Protein AF-A0A966AVY2-F1 (afdb_monomer_lite)

Sequence (80 aa):
MSGTVFDSNGPVSDEVRVHFDAGMPQHGHGLAIDVDTERSVKGEFLTPGVRFHMKGRWLLTVDIAEGPHFERARAWVSVK

Foldseek 3Di:
DKDFDADPVGGDDPQKDKAKWKDDVVVPGTFPDGWDWDAPDGRMIDTPPGDDPDFAKMKIWMWIDHPPDIDIDIDIDGHD

Structure (mmCIF, N/CA/C/O backbone):
data_AF-A0A966AVY2-F1
#
_entry.id   AF-A0A966AVY2-F1
#
loop_
_atom_site.group_PDB
_atom_site.id
_atom_site.type_symbol
_atom_site.label_atom_id
_atom_site.label_alt_id
_atom_site.label_comp_id
_atom_site.label_asym_id
_atom_site.label_entity_id
_atom_site.label_seq_id
_atom_site.pdbx_PDB_ins_code
_atom_site.Cartn_x
_atom_site.Cartn_y
_atom_site.Cartn_z
_atom_site.occupancy
_atom_site.B_iso_or_equiv
_atom_site.auth_seq_id
_atom_site.auth_comp_id
_atom_site.auth_asym_id
_atom_site.auth_atom_id
_atom_site.pdbx_PDB_model_num
ATOM 1 N N . MET A 1 1 ? 6.578 4.959 2.366 1.00 94.38 1 MET A N 1
ATOM 2 C CA . MET A 1 1 ? 5.218 5.438 2.036 1.00 94.38 1 MET A CA 1
ATOM 3 C C . MET A 1 1 ? 4.420 5.492 3.325 1.00 94.38 1 MET A C 1
ATOM 5 O O . MET A 1 1 ? 4.617 4.602 4.135 1.00 94.38 1 MET A O 1
ATOM 9 N N . SER A 1 2 ? 3.573 6.494 3.547 1.00 96.06 2 SER A N 1
ATOM 10 C CA . SER A 1 2 ? 2.682 6.536 4.716 1.00 96.06 2 SER A CA 1
ATOM 11 C C . SER A 1 2 ? 1.263 6.911 4.306 1.00 96.06 2 SER A C 1
ATOM 13 O O . SER A 1 2 ? 1.058 7.507 3.246 1.00 96.06 2 SER A O 1
ATOM 15 N N . GLY A 1 3 ? 0.288 6.548 5.133 1.00 95.69 3 GLY A N 1
ATOM 16 C CA . GLY A 1 3 ? -1.110 6.888 4.912 1.00 95.69 3 GLY A CA 1
ATOM 17 C C . GLY A 1 3 ? -1.984 6.577 6.119 1.00 95.69 3 GLY A C 1
ATOM 18 O O . GLY A 1 3 ? -1.569 5.878 7.042 1.00 95.69 3 GLY A O 1
ATOM 19 N N . THR A 1 4 ? -3.208 7.093 6.080 1.00 96.75 4 THR A N 1
ATOM 20 C CA . THR A 1 4 ? -4.238 6.842 7.088 1.00 96.75 4 THR A CA 1
ATOM 21 C C . THR A 1 4 ? -5.428 6.177 6.412 1.00 96.75 4 THR A C 1
ATOM 23 O O . THR A 1 4 ? -5.835 6.604 5.330 1.00 96.75 4 THR A O 1
ATOM 26 N N . VAL A 1 5 ? -5.978 5.139 7.035 1.00 96.06 5 VAL A N 1
ATOM 27 C CA . VAL A 1 5 ? -7.143 4.405 6.529 1.00 96.06 5 VAL A CA 1
ATOM 28 C C . VAL A 1 5 ? -8.348 4.691 7.417 1.00 96.06 5 VAL A C 1
ATOM 30 O O . VAL A 1 5 ? -8.243 4.675 8.646 1.00 96.06 5 VAL A O 1
ATOM 33 N N . PHE A 1 6 ? -9.492 4.943 6.782 1.00 95.25 6 PHE A N 1
ATOM 34 C CA . PHE A 1 6 ? -10.749 5.281 7.440 1.00 95.25 6 PHE A CA 1
ATOM 35 C C . PHE A 1 6 ? -11.861 4.311 7.034 1.00 95.25 6 PHE A C 1
ATOM 37 O O . PHE A 1 6 ? -11.897 3.857 5.892 1.00 95.25 6 PHE A O 1
ATOM 44 N N . ASP A 1 7 ? -12.779 4.054 7.959 1.00 92.62 7 ASP A N 1
ATOM 45 C CA . ASP A 1 7 ? -14.107 3.504 7.705 1.00 92.62 7 ASP A CA 1
ATOM 46 C C . ASP A 1 7 ? -15.181 4.604 7.873 1.00 92.62 7 ASP A C 1
ATOM 48 O O . ASP A 1 7 ? -14.874 5.798 7.960 1.00 92.62 7 ASP A O 1
ATOM 52 N N . SER A 1 8 ? -16.462 4.228 7.917 1.00 93.44 8 SER A N 1
ATOM 53 C CA . SER A 1 8 ? -17.573 5.178 8.086 1.00 93.44 8 SER A CA 1
ATOM 54 C C . SER A 1 8 ? -17.606 5.898 9.443 1.00 93.44 8 SER A C 1
ATOM 56 O O . SER A 1 8 ? -18.320 6.888 9.584 1.00 93.44 8 SER A O 1
ATOM 58 N N . ASN A 1 9 ? -16.880 5.399 10.444 1.00 93.88 9 ASN A N 1
ATOM 59 C CA . ASN A 1 9 ? -16.852 5.894 11.820 1.00 93.88 9 ASN A CA 1
ATOM 60 C C . ASN A 1 9 ? -15.538 6.614 12.176 1.00 93.88 9 ASN A C 1
ATOM 62 O O . ASN A 1 9 ? -15.437 7.180 13.266 1.00 93.88 9 ASN A O 1
ATOM 66 N N . GLY A 1 10 ? -14.536 6.610 11.291 1.00 95.25 10 GLY A N 1
ATOM 67 C CA . GLY A 1 10 ? -13.245 7.266 11.509 1.00 95.25 10 GLY A CA 1
ATOM 68 C C . GLY A 1 10 ? -12.062 6.358 11.165 1.00 95.25 10 GLY A C 1
ATOM 69 O O . GLY A 1 10 ? -12.181 5.531 10.268 1.00 95.25 10 GLY A O 1
ATOM 70 N N . PRO A 1 11 ? -10.890 6.528 11.809 1.00 96.19 11 PRO A N 1
ATOM 71 C CA . PRO A 1 11 ? -9.738 5.663 11.569 1.00 96.19 11 PRO A CA 1
ATOM 72 C C . PRO A 1 11 ? -10.066 4.201 11.873 1.00 96.19 11 PRO A C 1
ATOM 74 O O . PRO A 1 11 ? -10.663 3.902 12.912 1.00 96.19 11 PRO A O 1
ATOM 77 N N . VAL A 1 12 ? -9.626 3.306 10.990 1.00 96.00 12 VAL A N 1
ATOM 78 C CA . VAL A 1 12 ? -9.932 1.872 11.078 1.00 96.00 12 VAL A CA 1
ATOM 79 C C . VAL A 1 12 ? -9.466 1.222 12.385 1.00 96.00 12 VAL A C 1
ATOM 81 O O . VAL A 1 12 ? -8.530 1.685 13.049 1.00 96.00 12 VAL A O 1
ATOM 84 N N . SER A 1 13 ? -10.113 0.107 12.733 1.00 93.88 13 SER A N 1
ATOM 85 C CA . SER A 1 13 ? -9.776 -0.725 13.892 1.00 93.88 13 SER A CA 1
ATOM 86 C C . SER A 1 13 ? -8.330 -1.255 13.840 1.00 93.88 13 SER A C 1
ATOM 88 O O . SER A 1 13 ? -7.657 -1.210 12.801 1.00 93.88 13 SER A O 1
ATOM 90 N N . ASP A 1 14 ? -7.836 -1.778 14.966 1.00 94.69 14 ASP A N 1
ATOM 91 C CA . ASP A 1 14 ? -6.511 -2.412 15.043 1.00 94.69 14 ASP A CA 1
ATOM 92 C C . ASP A 1 14 ? -6.482 -3.843 14.484 1.00 94.69 14 ASP A C 1
ATOM 94 O O . ASP A 1 14 ? -5.404 -4.397 14.278 1.00 94.69 14 ASP A O 1
ATOM 98 N N . GLU A 1 15 ? -7.643 -4.415 14.154 1.00 94.38 15 GLU A N 1
ATOM 99 C CA . GLU A 1 15 ? -7.751 -5.720 13.490 1.00 94.38 15 GLU A CA 1
ATOM 100 C C . GLU A 1 15 ? -7.470 -5.625 11.983 1.00 94.38 15 GLU A C 1
ATOM 102 O O . GLU A 1 15 ? -7.091 -6.619 11.354 1.00 94.38 15 GLU A O 1
ATOM 107 N N . VAL A 1 16 ? -7.600 -4.422 11.408 1.00 96.56 16 VAL A N 1
ATOM 108 C CA . VAL A 1 16 ? -7.336 -4.171 9.990 1.00 96.56 16 VAL A CA 1
ATOM 109 C C . VAL A 1 16 ? -5.863 -4.389 9.652 1.00 96.56 16 VAL A C 1
ATOM 111 O O . VAL A 1 16 ? -4.954 -3.833 10.276 1.00 96.56 16 VAL A O 1
ATOM 114 N N . ARG A 1 17 ? -5.620 -5.160 8.598 1.00 96.88 17 ARG A N 1
ATOM 115 C CA . ARG A 1 17 ? -4.300 -5.349 7.997 1.00 96.88 17 ARG A CA 1
ATOM 116 C C . ARG A 1 17 ? -4.212 -4.536 6.720 1.00 96.88 17 ARG A C 1
ATOM 118 O O . ARG A 1 17 ? -5.135 -4.563 5.910 1.00 96.88 17 ARG A O 1
ATOM 125 N N . VAL A 1 18 ? -3.093 -3.844 6.540 1.00 98.00 18 VAL A N 1
ATOM 126 C CA . VAL A 1 18 ? -2.814 -3.058 5.338 1.00 98.00 18 VAL A CA 1
ATOM 127 C C . VAL A 1 18 ? -1.516 -3.544 4.723 1.00 98.00 18 VAL A C 1
ATOM 129 O O . VAL A 1 18 ? -0.533 -3.744 5.433 1.00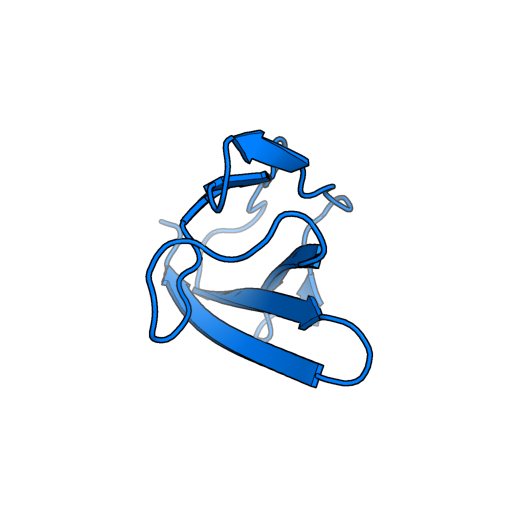 98.00 18 VAL A O 1
ATOM 132 N N . HIS A 1 19 ? -1.515 -3.726 3.408 1.00 98.19 19 HIS A N 1
ATOM 133 C CA . HIS A 1 19 ? -0.332 -4.076 2.638 1.00 98.19 19 HIS A CA 1
ATOM 134 C C . HIS A 1 19 ? -0.168 -3.104 1.471 1.00 98.19 19 HIS A C 1
ATOM 136 O O . HIS A 1 19 ? -1.087 -2.906 0.677 1.00 98.19 19 HIS A O 1
ATOM 142 N N . PHE A 1 20 ? 1.005 -2.486 1.384 1.00 98.50 20 PHE A N 1
ATOM 143 C CA . PHE A 1 20 ? 1.396 -1.642 0.264 1.00 98.50 20 PHE A CA 1
ATOM 144 C C . PHE A 1 20 ? 2.290 -2.415 -0.70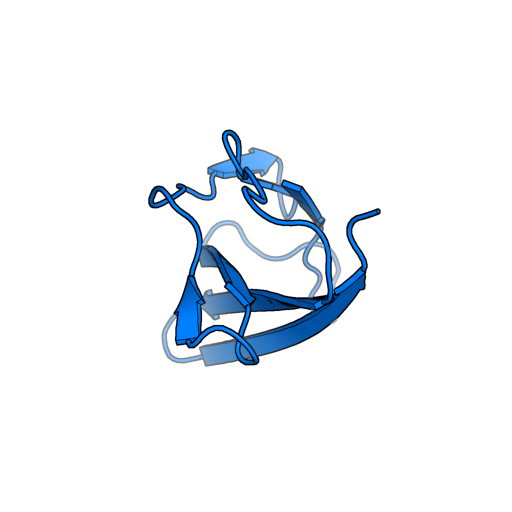5 1.00 98.50 20 PHE A C 1
ATOM 146 O O . PHE A 1 20 ? 3.261 -3.039 -0.289 1.00 98.50 20 PHE A O 1
ATOM 153 N N . ASP A 1 21 ? 2.022 -2.250 -1.997 1.00 98.44 21 ASP A N 1
ATOM 154 C CA . ASP A 1 21 ? 2.877 -2.710 -3.088 1.00 98.44 21 ASP A CA 1
ATOM 155 C C . ASP A 1 21 ? 2.898 -1.668 -4.224 1.00 98.44 21 ASP A C 1
ATOM 157 O O . ASP A 1 21 ? 2.069 -0.750 -4.290 1.00 98.44 21 ASP A O 1
ATOM 161 N N . ALA A 1 22 ? 3.845 -1.788 -5.151 1.00 98.38 22 ALA A N 1
ATOM 162 C CA . ALA A 1 22 ? 3.859 -1.012 -6.377 1.00 98.38 22 ALA A CA 1
ATOM 163 C C . ALA A 1 22 ? 4.440 -1.782 -7.569 1.00 98.38 22 ALA A C 1
ATOM 165 O O . ALA A 1 22 ? 5.468 -2.449 -7.485 1.00 98.38 22 ALA A O 1
ATOM 166 N N . GLY A 1 23 ? 3.823 -1.584 -8.733 1.00 98.25 23 GLY A N 1
ATOM 167 C CA . GLY A 1 23 ? 4.286 -2.137 -10.003 1.00 98.25 23 GLY A CA 1
ATOM 168 C C . GLY A 1 23 ? 4.639 -1.070 -11.028 1.00 98.25 23 GLY A C 1
ATOM 169 O O . GLY A 1 23 ? 4.108 0.038 -10.996 1.00 98.25 23 GLY A O 1
ATOM 170 N N . MET A 1 24 ? 5.467 -1.430 -12.004 1.00 98.12 24 MET A N 1
ATOM 171 C CA . MET A 1 24 ? 5.721 -0.656 -13.218 1.00 98.12 24 MET A CA 1
ATOM 172 C C . MET A 1 24 ? 5.256 -1.473 -14.437 1.00 98.12 24 MET A C 1
ATOM 174 O O . MET A 1 24 ? 6.079 -2.059 -15.141 1.00 98.12 24 MET A O 1
ATOM 178 N N . PRO A 1 25 ? 3.936 -1.553 -14.721 1.00 97.31 25 PRO A N 1
ATOM 179 C CA . PRO A 1 25 ? 3.396 -2.523 -15.681 1.00 97.31 25 PRO A CA 1
ATOM 180 C C . PRO A 1 25 ? 3.977 -2.416 -17.092 1.00 97.31 25 PRO A C 1
ATOM 182 O O . PRO A 1 25 ? 4.125 -3.422 -17.773 1.00 97.31 25 PRO A O 1
ATOM 185 N N . GLN A 1 26 ? 4.363 -1.208 -17.513 1.00 96.69 26 GLN A N 1
ATOM 186 C CA . GLN A 1 26 ? 5.000 -0.970 -18.815 1.00 96.69 26 GLN A CA 1
ATOM 187 C C . GLN A 1 26 ? 6.343 -1.698 -18.975 1.00 96.69 26 GLN A C 1
ATOM 189 O O . GLN A 1 26 ? 6.754 -1.964 -20.099 1.00 96.69 26 GLN A O 1
ATOM 194 N N . HIS A 1 27 ? 7.003 -2.026 -17.865 1.00 96.56 27 HIS A N 1
ATOM 195 C CA . HIS A 1 27 ? 8.278 -2.736 -17.826 1.00 96.56 27 HIS A CA 1
ATOM 196 C C . HIS A 1 27 ? 8.164 -4.134 -17.201 1.00 96.56 27 HIS A C 1
ATOM 198 O O . HIS A 1 27 ? 9.167 -4.829 -17.077 1.00 96.56 27 HIS A O 1
ATOM 204 N N . GLY A 1 28 ? 6.954 -4.566 -16.828 1.00 97.19 28 GLY A N 1
ATOM 205 C CA . GLY A 1 28 ? 6.694 -5.929 -16.366 1.00 97.19 28 GLY A CA 1
ATOM 206 C C . GLY A 1 28 ? 7.344 -6.307 -15.032 1.00 97.19 28 GLY A C 1
ATOM 207 O O . GLY A 1 28 ? 7.560 -7.492 -14.800 1.00 97.19 28 GLY A O 1
ATOM 208 N N . HIS A 1 29 ? 7.659 -5.343 -14.160 1.00 97.44 29 HIS A N 1
ATOM 209 C CA . HIS A 1 29 ? 8.258 -5.619 -12.849 1.00 97.44 29 HIS A CA 1
ATOM 210 C C . HIS A 1 29 ? 7.584 -4.850 -11.703 1.00 97.44 29 HIS A C 1
ATOM 212 O O . HIS A 1 29 ? 6.897 -3.848 -11.919 1.00 97.44 29 HIS A O 1
ATOM 218 N N . GLY A 1 30 ? 7.802 -5.333 -10.478 1.00 97.56 30 GLY A N 1
ATOM 219 C CA . GLY A 1 30 ? 7.365 -4.727 -9.220 1.00 97.56 30 GLY A CA 1
ATOM 220 C C . GLY A 1 30 ? 8.421 -3.823 -8.581 1.00 97.56 30 GLY A C 1
ATOM 221 O O . GLY A 1 30 ? 9.332 -3.314 -9.253 1.00 97.56 30 GLY A O 1
ATOM 222 N N . LEU A 1 31 ? 8.306 -3.656 -7.265 1.00 97.44 31 LEU A N 1
ATOM 223 C CA . LEU A 1 31 ? 9.392 -3.164 -6.423 1.00 97.44 31 LEU A CA 1
ATOM 224 C C . LEU A 1 31 ? 10.614 -4.093 -6.526 1.00 97.44 31 LEU A C 1
ATOM 226 O O . LEU A 1 31 ? 10.501 -5.281 -6.812 1.00 97.44 31 LEU A O 1
ATOM 230 N N . ALA A 1 32 ? 11.810 -3.532 -6.328 1.00 93.94 32 ALA A N 1
ATOM 231 C CA . ALA A 1 32 ? 13.056 -4.307 -6.390 1.00 93.94 32 ALA A CA 1
ATOM 232 C C . ALA A 1 32 ? 13.289 -5.171 -5.139 1.00 93.94 32 ALA A C 1
ATOM 234 O O . ALA A 1 32 ? 14.110 -6.084 -5.166 1.00 93.94 32 ALA A O 1
ATOM 235 N N . ILE A 1 33 ? 12.614 -4.825 -4.0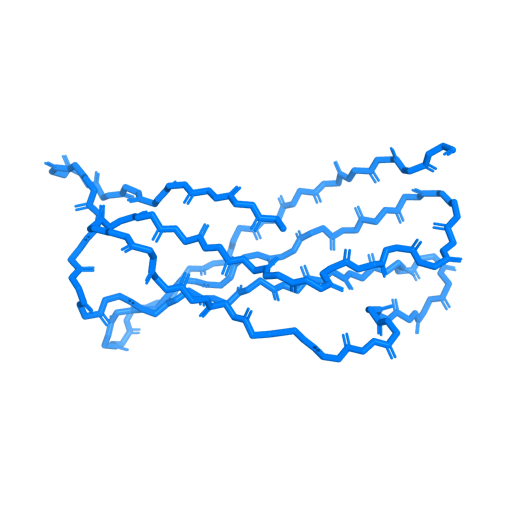46 1.00 94.69 33 ILE A N 1
ATOM 236 C CA . ILE A 1 33 ? 12.617 -5.531 -2.772 1.00 94.69 33 ILE A CA 1
ATOM 237 C C . ILE A 1 33 ? 11.183 -5.559 -2.260 1.00 94.69 33 ILE A C 1
ATOM 239 O O . ILE A 1 33 ? 10.439 -4.597 -2.483 1.00 94.69 33 ILE A O 1
ATOM 243 N N . ASP A 1 34 ? 10.833 -6.629 -1.560 1.00 95.25 34 ASP A N 1
ATOM 244 C CA . ASP A 1 34 ? 9.602 -6.665 -0.784 1.00 95.25 34 ASP A CA 1
ATOM 245 C C . ASP A 1 34 ? 9.686 -5.638 0.349 1.00 95.25 34 ASP A C 1
ATOM 247 O O . ASP A 1 34 ? 10.770 -5.298 0.839 1.00 95.25 34 ASP A O 1
ATOM 251 N N . VAL A 1 35 ? 8.530 -5.111 0.737 1.00 97.56 35 VAL A N 1
ATOM 252 C CA . VAL A 1 35 ? 8.412 -4.114 1.798 1.00 97.56 35 VAL A CA 1
ATOM 253 C C . VAL A 1 35 ? 7.304 -4.509 2.759 1.00 97.56 35 VAL A C 1
ATOM 255 O O . VAL A 1 35 ? 6.223 -4.929 2.346 1.00 97.56 35 VAL A O 1
ATOM 258 N N . ASP A 1 36 ? 7.564 -4.315 4.046 1.00 97.88 36 ASP A N 1
ATOM 259 C CA . ASP A 1 36 ? 6.580 -4.553 5.092 1.00 97.88 36 ASP A CA 1
ATOM 260 C C . ASP A 1 36 ? 5.840 -3.260 5.423 1.00 97.88 36 ASP A C 1
ATOM 262 O O . ASP A 1 36 ? 6.416 -2.172 5.456 1.00 97.88 36 ASP A O 1
ATOM 266 N N . THR A 1 37 ? 4.531 -3.375 5.635 1.00 98.31 37 THR A N 1
ATOM 267 C CA . THR A 1 37 ? 3.691 -2.257 6.070 1.00 98.31 37 THR A CA 1
ATOM 268 C C . THR A 1 37 ? 3.385 -2.419 7.547 1.00 98.31 37 THR A C 1
ATOM 270 O O . THR A 1 37 ? 2.781 -3.405 7.965 1.00 98.31 37 THR A O 1
ATOM 273 N N . GLU A 1 38 ? 3.798 -1.435 8.331 1.00 97.31 38 GLU A N 1
ATOM 274 C CA . GLU A 1 38 ? 3.641 -1.408 9.776 1.00 97.31 38 GLU A CA 1
ATOM 275 C C . GLU A 1 38 ? 2.553 -0.409 10.163 1.00 97.31 38 GLU A C 1
ATOM 277 O O . GLU A 1 38 ? 2.371 0.622 9.515 1.00 97.31 38 GLU A O 1
ATOM 282 N N . ARG A 1 39 ? 1.835 -0.694 11.249 1.00 96.75 39 ARG A N 1
ATOM 283 C CA . ARG A 1 39 ? 0.926 0.269 11.874 1.00 96.75 39 ARG A CA 1
ATOM 284 C C . ARG A 1 39 ? 1.717 1.119 12.868 1.00 96.75 39 ARG A C 1
ATOM 286 O O . ARG A 1 39 ? 2.317 0.560 13.782 1.00 96.75 39 ARG A O 1
ATOM 293 N N . SER A 1 40 ? 1.706 2.445 12.717 1.00 91.94 40 SER A N 1
ATOM 294 C CA . SER A 1 40 ? 2.398 3.361 13.642 1.00 91.94 40 SER A CA 1
ATOM 295 C C . SER A 1 40 ? 1.528 3.712 14.851 1.00 91.94 40 SER A C 1
ATOM 297 O O . SER A 1 40 ? 1.952 3.568 15.994 1.00 91.94 40 SER A O 1
ATOM 299 N N . VAL A 1 41 ? 0.298 4.153 14.592 1.00 90.50 41 VAL A N 1
ATOM 300 C CA . VAL A 1 41 ? -0.769 4.419 15.567 1.00 90.50 41 VAL A CA 1
ATOM 301 C C . VAL A 1 41 ? -2.113 4.023 14.950 1.00 90.50 41 VAL A C 1
ATOM 303 O O . VAL A 1 41 ? -2.168 3.576 13.804 1.00 90.50 41 VAL A O 1
ATOM 306 N N . LYS A 1 42 ? -3.217 4.157 15.694 1.00 90.75 42 LYS A N 1
ATOM 307 C CA . LYS A 1 42 ? -4.544 3.726 15.234 1.00 90.75 42 LYS A CA 1
ATOM 308 C C . LYS A 1 42 ? -4.902 4.321 13.861 1.00 90.75 42 LYS A C 1
ATOM 310 O O . LYS A 1 42 ? -5.058 5.531 13.725 1.00 90.75 42 LYS A O 1
ATOM 315 N N . GLY A 1 43 ? -5.065 3.441 12.872 1.00 94.50 43 GLY A N 1
ATOM 316 C CA . GLY A 1 43 ? -5.421 3.776 11.492 1.00 94.50 43 GLY A CA 1
ATOM 317 C C . GLY A 1 43 ? -4.296 4.380 10.646 1.00 94.50 43 GLY A C 1
ATOM 318 O O . GLY A 1 43 ? -4.516 4.605 9.458 1.00 94.50 43 GLY A O 1
ATOM 319 N N . GLU A 1 44 ? -3.106 4.615 11.204 1.00 97.31 44 GLU A N 1
ATOM 320 C CA . GLU A 1 44 ? -1.935 5.103 10.472 1.00 97.31 44 GLU A CA 1
ATOM 321 C C . GLU A 1 44 ? -0.967 3.968 10.145 1.00 97.31 44 GLU A C 1
ATOM 323 O O . GLU A 1 44 ? -0.636 3.134 10.991 1.00 97.31 44 GLU A O 1
ATOM 328 N N . PHE A 1 45 ? -0.474 3.975 8.908 1.00 98.12 45 PHE A N 1
ATOM 329 C CA . PHE A 1 45 ? 0.411 2.947 8.387 1.00 98.12 45 PHE A CA 1
ATOM 330 C C . PHE A 1 45 ? 1.643 3.561 7.732 1.00 98.12 45 PHE A C 1
ATOM 332 O O . PHE A 1 45 ? 1.569 4.583 7.040 1.00 98.12 45 PHE A O 1
ATOM 339 N N . LEU A 1 46 ? 2.778 2.901 7.929 1.00 98.00 46 LEU A N 1
ATOM 340 C CA . LEU A 1 46 ? 4.072 3.250 7.374 1.00 98.00 46 LEU A CA 1
ATOM 341 C C . LEU A 1 46 ? 4.679 2.018 6.705 1.00 98.00 46 LEU A C 1
ATOM 343 O O . LEU A 1 46 ? 4.879 0.984 7.327 1.00 98.00 46 LEU A O 1
ATOM 347 N N . THR A 1 47 ? 5.034 2.164 5.437 1.00 98.12 47 THR A N 1
ATOM 348 C CA . THR A 1 47 ? 5.816 1.186 4.681 1.00 98.12 47 THR A CA 1
ATOM 349 C C . THR A 1 47 ? 7.215 1.768 4.463 1.00 98.12 47 THR A C 1
ATOM 351 O O . THR A 1 47 ? 7.402 2.587 3.543 1.00 98.12 47 THR A O 1
ATOM 354 N N . PRO A 1 48 ? 8.196 1.459 5.327 1.00 97.19 48 PRO A N 1
ATOM 355 C CA . PRO A 1 48 ? 9.574 1.892 5.130 1.00 97.19 48 PRO A CA 1
ATOM 356 C C . PRO A 1 48 ? 10.215 1.187 3.922 1.00 97.19 48 PRO A C 1
ATOM 358 O O . PRO A 1 48 ? 9.681 0.234 3.367 1.00 97.19 48 PRO A O 1
ATOM 361 N N . GLY A 1 49 ? 11.359 1.695 3.460 1.00 95.94 49 GLY A N 1
ATOM 362 C CA . GLY A 1 49 ? 12.168 1.018 2.434 1.00 95.94 49 GLY A CA 1
ATOM 363 C C . GLY A 1 49 ? 11.630 1.047 0.996 1.00 95.94 49 GLY A C 1
ATOM 364 O O . GLY A 1 49 ? 12.338 0.611 0.090 1.00 95.94 49 GLY A O 1
ATOM 365 N N . VAL A 1 50 ? 10.438 1.606 0.746 1.00 96.69 50 VAL A N 1
ATOM 366 C CA . VAL A 1 50 ? 9.879 1.734 -0.614 1.00 96.69 50 VAL A CA 1
ATOM 367 C C . VAL A 1 50 ? 10.848 2.486 -1.528 1.00 96.69 50 VAL A C 1
ATOM 369 O O . VAL A 1 50 ? 11.130 3.669 -1.323 1.00 96.69 50 VAL A O 1
ATOM 372 N N . ARG A 1 51 ? 11.321 1.803 -2.575 1.00 95.31 51 ARG A N 1
ATOM 373 C CA . ARG A 1 51 ? 12.273 2.342 -3.549 1.00 95.31 51 ARG A CA 1
ATOM 374 C C . ARG A 1 51 ? 11.813 2.087 -4.982 1.00 95.31 51 ARG A C 1
ATOM 376 O O . ARG A 1 51 ? 11.847 0.960 -5.473 1.00 95.31 51 ARG A O 1
ATOM 383 N N . PHE A 1 52 ? 11.503 3.168 -5.692 1.00 96.38 52 PHE A N 1
ATOM 384 C CA . PHE A 1 52 ? 11.309 3.150 -7.141 1.00 96.38 52 PHE A CA 1
ATOM 385 C C . PHE A 1 52 ? 12.670 3.196 -7.836 1.00 96.38 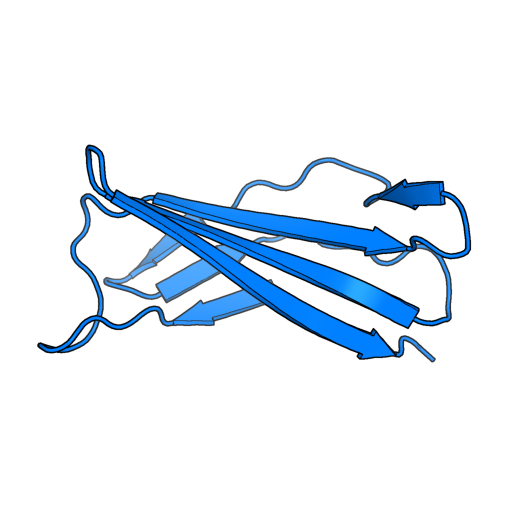52 PHE A C 1
ATOM 387 O O . PHE A 1 52 ? 13.353 4.218 -7.824 1.00 96.38 52 PHE A O 1
ATOM 394 N N . HIS A 1 53 ? 13.094 2.075 -8.413 1.00 95.50 53 HIS A N 1
ATOM 395 C CA . HIS A 1 53 ? 14.427 1.957 -9.011 1.00 95.50 53 HIS A CA 1
ATOM 396 C C . HIS A 1 53 ? 14.507 2.497 -10.450 1.00 95.50 53 HIS A C 1
ATOM 398 O O . HIS A 1 53 ? 15.601 2.606 -10.998 1.00 95.50 53 HIS A O 1
ATOM 404 N N . MET A 1 54 ? 13.370 2.867 -11.046 1.00 96.38 54 MET A N 1
ATOM 405 C CA . MET A 1 54 ? 13.271 3.421 -12.396 1.00 96.38 54 MET A CA 1
ATOM 406 C C . MET A 1 54 ? 12.332 4.629 -12.421 1.00 96.38 54 MET A C 1
ATOM 408 O O . MET A 1 54 ? 11.280 4.633 -11.776 1.00 96.38 54 MET A O 1
ATOM 412 N N . LYS A 1 55 ? 12.705 5.649 -13.201 1.00 97.50 55 LYS A N 1
ATOM 413 C CA . LYS A 1 55 ? 11.824 6.776 -13.537 1.00 97.50 55 LYS A CA 1
ATOM 414 C C . LYS A 1 55 ? 10.674 6.291 -14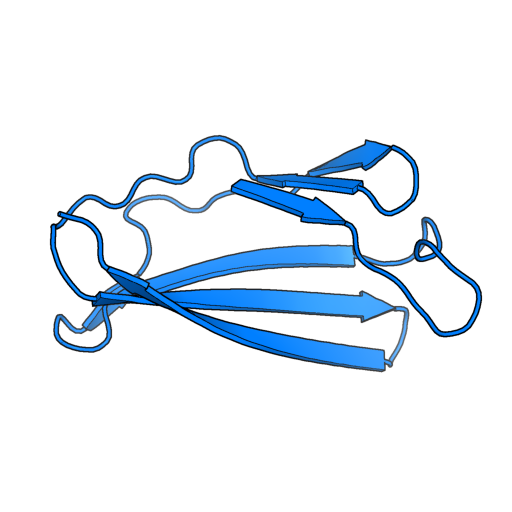.413 1.00 97.50 55 LYS A C 1
ATOM 416 O O . LYS A 1 55 ? 10.854 5.375 -15.208 1.00 97.50 55 LYS A O 1
ATOM 421 N N . GLY A 1 56 ? 9.521 6.944 -14.320 1.00 97.50 56 GLY A N 1
ATOM 422 C CA . GLY A 1 56 ? 8.343 6.630 -15.128 1.00 97.50 56 GLY A CA 1
ATOM 423 C C . GLY A 1 56 ? 7.085 6.421 -14.292 1.00 97.50 56 GLY A C 1
ATOM 424 O O . GLY A 1 56 ? 6.997 6.890 -13.155 1.00 97.50 56 GLY A O 1
ATOM 425 N N . ARG A 1 57 ? 6.083 5.759 -14.882 1.00 98.19 57 ARG A N 1
ATOM 426 C CA . ARG A 1 57 ? 4.781 5.545 -14.239 1.00 98.19 57 ARG A CA 1
ATOM 427 C C . ARG A 1 57 ? 4.744 4.255 -13.435 1.00 98.19 57 ARG A C 1
ATOM 429 O O . ARG A 1 57 ? 4.922 3.175 -13.991 1.00 98.19 57 ARG A O 1
ATOM 436 N N . TRP A 1 58 ? 4.401 4.396 -12.164 1.00 98.50 58 TRP A N 1
ATOM 437 C CA . TRP A 1 58 ? 4.204 3.302 -11.226 1.00 98.50 58 TRP A CA 1
ATOM 438 C C . TRP A 1 58 ? 2.738 3.237 -10.797 1.00 98.50 58 TRP A C 1
ATOM 440 O O . TRP A 1 58 ? 2.101 4.272 -10.596 1.00 98.50 58 TRP A O 1
ATOM 450 N N . LEU A 1 59 ? 2.201 2.027 -10.676 1.00 98.69 59 LEU A N 1
ATOM 451 C CA . LEU A 1 59 ? 0.884 1.743 -10.123 1.00 98.69 59 LEU A CA 1
ATOM 452 C C . LEU A 1 59 ? 1.063 1.335 -8.665 1.00 98.69 59 LEU A C 1
ATOM 454 O O . LEU A 1 59 ? 1.544 0.239 -8.387 1.00 98.69 59 LEU A O 1
ATOM 458 N N . LEU A 1 60 ? 0.677 2.216 -7.752 1.00 98.38 60 LEU A N 1
ATOM 459 C CA . LEU A 1 60 ? 0.614 1.907 -6.331 1.00 98.38 60 LEU A CA 1
ATOM 460 C C . LEU A 1 60 ? -0.621 1.048 -6.075 1.00 98.38 60 LEU A C 1
ATOM 462 O O . LEU A 1 60 ? -1.686 1.326 -6.634 1.00 98.38 60 LEU A O 1
ATOM 466 N N . THR A 1 61 ? -0.479 0.031 -5.236 1.00 98.56 61 THR A N 1
ATOM 467 C CA . THR A 1 61 ? -1.569 -0.825 -4.769 1.00 98.56 61 THR A CA 1
ATOM 468 C C . THR A 1 61 ? -1.569 -0.819 -3.246 1.00 98.56 61 THR A C 1
ATOM 470 O O . THR A 1 61 ? -0.520 -0.963 -2.624 1.00 98.56 61 THR A O 1
ATOM 473 N N . VAL A 1 62 ? -2.743 -0.631 -2.651 1.00 98.38 62 VAL A N 1
ATOM 474 C CA . VAL A 1 62 ? -2.954 -0.764 -1.209 1.00 98.38 62 VAL A CA 1
ATOM 475 C C . VAL A 1 62 ? -4.080 -1.757 -0.997 1.00 98.38 62 VAL A C 1
ATOM 477 O O . VAL A 1 62 ? -5.200 -1.528 -1.453 1.00 98.38 62 VAL A O 1
ATOM 480 N N . ASP A 1 63 ? -3.759 -2.843 -0.312 1.00 98.50 63 ASP A N 1
ATOM 481 C CA . ASP A 1 63 ? -4.699 -3.878 0.092 1.00 98.50 63 ASP A CA 1
ATOM 482 C C . ASP A 1 63 ? -5.075 -3.671 1.550 1.00 98.50 63 ASP A C 1
ATOM 484 O O . ASP A 1 63 ? -4.200 -3.489 2.397 1.00 98.50 63 ASP A O 1
ATOM 488 N N . ILE A 1 64 ? -6.371 -3.695 1.836 1.00 97.75 64 ILE A N 1
ATOM 489 C CA . ILE A 1 64 ? -6.941 -3.479 3.165 1.00 97.75 64 ILE A CA 1
ATOM 490 C C . ILE A 1 64 ? -7.819 -4.688 3.477 1.00 97.75 64 ILE A C 1
ATOM 492 O O . ILE A 1 64 ? -8.711 -5.021 2.697 1.00 97.75 64 ILE A O 1
ATOM 496 N N . ALA A 1 65 ? -7.565 -5.358 4.600 1.00 97.31 65 ALA A N 1
ATOM 497 C CA . ALA A 1 65 ? -8.284 -6.565 4.992 1.00 97.31 65 ALA A CA 1
ATOM 498 C C . ALA A 1 65 ? -8.734 -6.524 6.457 1.00 97.31 65 ALA A C 1
ATOM 500 O O . ALA A 1 65 ? -7.941 -6.202 7.341 1.00 97.31 65 ALA A O 1
ATOM 501 N N . GLU A 1 66 ? -9.982 -6.922 6.713 1.00 95.12 66 GLU A N 1
ATOM 502 C CA . GLU A 1 66 ? -10.559 -7.093 8.053 1.00 95.12 66 GLU A CA 1
ATOM 503 C C . GLU A 1 66 ? -11.459 -8.338 8.072 1.00 95.12 66 GLU A C 1
ATOM 505 O O . GLU A 1 66 ? -12.555 -8.359 7.501 1.00 95.12 66 GLU A O 1
ATOM 510 N N . GLY A 1 67 ? -10.978 -9.421 8.690 1.00 93.06 67 GLY A N 1
ATOM 511 C CA . GLY A 1 67 ? -11.659 -10.717 8.641 1.00 93.06 67 GLY A CA 1
ATOM 512 C C . GLY A 1 67 ? -11.900 -11.175 7.188 1.00 93.06 67 GLY A C 1
ATOM 513 O O . GLY A 1 67 ? -10.928 -11.349 6.452 1.00 93.06 67 GLY A O 1
ATOM 514 N N . PRO A 1 68 ? -13.160 -11.395 6.756 1.00 94.69 68 PRO A N 1
ATOM 515 C CA . PRO A 1 68 ? -13.484 -11.783 5.381 1.00 94.69 68 PRO A CA 1
ATOM 516 C C . PRO A 1 68 ? -13.550 -10.603 4.396 1.00 94.69 68 PRO A C 1
ATOM 518 O O . PRO A 1 68 ? -13.676 -10.830 3.192 1.00 94.69 68 PRO A O 1
ATOM 521 N N . HIS A 1 69 ? -13.519 -9.357 4.876 1.00 94.06 69 HIS A N 1
ATOM 522 C CA . HIS A 1 69 ? -13.610 -8.178 4.022 1.00 94.06 69 HIS A CA 1
ATOM 523 C C . HIS A 1 69 ? -12.240 -7.844 3.441 1.00 94.06 69 HIS A C 1
ATOM 525 O O . HIS A 1 69 ? -11.234 -7.844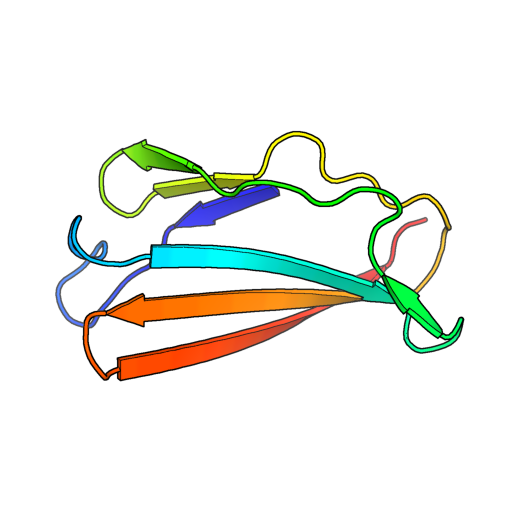 4.151 1.00 94.06 69 HIS A O 1
ATOM 531 N N . PHE A 1 70 ? -12.218 -7.544 2.145 1.00 96.88 70 PHE A N 1
ATOM 532 C CA . PHE A 1 70 ? -11.020 -7.162 1.415 1.00 96.88 70 PHE A CA 1
ATOM 533 C C . PHE A 1 70 ? -11.349 -6.030 0.449 1.00 96.88 70 PHE A C 1
ATOM 535 O O . PHE A 1 70 ? -12.279 -6.139 -0.353 1.00 96.88 70 PHE A O 1
ATOM 542 N N . GLU A 1 71 ? -10.546 -4.976 0.488 1.00 97.19 71 GLU A N 1
ATOM 543 C CA . GLU A 1 71 ? -10.592 -3.876 -0.464 1.00 97.19 71 GLU A CA 1
ATOM 544 C C . GLU A 1 71 ? -9.201 -3.631 -1.047 1.00 97.19 71 GLU A C 1
ATOM 546 O O . GLU A 1 71 ? -8.182 -3.790 -0.374 1.00 97.19 71 GLU A O 1
ATOM 551 N N . ARG A 1 72 ? -9.161 -3.229 -2.320 1.00 98.31 72 ARG A N 1
ATOM 552 C CA . ARG A 1 72 ? -7.930 -2.859 -3.012 1.00 98.31 72 ARG A CA 1
ATOM 553 C C . ARG A 1 72 ? -8.066 -1.488 -3.656 1.00 98.31 72 ARG A C 1
ATOM 555 O O . ARG A 1 72 ? -8.791 -1.329 -4.639 1.00 98.31 72 ARG A O 1
ATOM 562 N N . ALA A 1 73 ? -7.274 -0.539 -3.174 1.00 97.12 73 ALA A N 1
ATOM 563 C CA . ALA A 1 73 ? -7.123 0.777 -3.774 1.00 97.12 73 ALA A CA 1
ATOM 564 C C . ALA A 1 73 ? -5.895 0.818 -4.691 1.00 97.12 73 ALA A C 1
ATOM 566 O O . ALA A 1 73 ? -4.867 0.190 -4.423 1.00 97.12 73 ALA A O 1
ATOM 567 N N . ARG A 1 74 ? -5.990 1.566 -5.795 1.00 98.06 74 ARG A N 1
ATOM 568 C CA . ARG A 1 74 ? -4.895 1.726 -6.757 1.00 98.06 74 ARG A CA 1
ATOM 569 C C . ARG A 1 74 ? -4.790 3.150 -7.268 1.00 98.06 74 ARG A C 1
ATOM 571 O O . ARG A 1 74 ? -5.800 3.771 -7.584 1.00 98.06 74 ARG A O 1
ATOM 578 N N . ALA A 1 75 ? -3.561 3.631 -7.416 1.00 98.12 75 ALA A N 1
ATOM 579 C CA . ALA A 1 75 ? -3.291 4.961 -7.948 1.00 98.12 75 ALA A CA 1
ATOM 580 C C . ALA A 1 75 ? -2.019 4.979 -8.796 1.00 98.12 75 ALA A C 1
ATOM 582 O O . ALA A 1 75 ? -1.025 4.333 -8.471 1.00 98.12 75 ALA A O 1
ATOM 583 N N . TRP A 1 76 ? -2.039 5.753 -9.879 1.00 98.31 76 TRP A N 1
ATOM 584 C CA . TRP A 1 76 ? -0.850 5.996 -10.690 1.00 98.31 76 TRP A CA 1
ATOM 585 C C . TRP A 1 76 ? -0.030 7.149 -10.118 1.00 98.31 76 TRP A C 1
ATOM 587 O O . TRP A 1 76 ? -0.571 8.215 -9.829 1.00 98.31 76 TRP A O 1
ATOM 597 N N . VAL A 1 77 ? 1.287 6.971 -10.056 1.00 97.50 77 VAL A N 1
ATOM 598 C CA . VAL A 1 77 ? 2.249 8.040 -9.762 1.00 97.50 77 VAL A CA 1
ATOM 599 C C . VAL A 1 77 ? 3.323 8.107 -10.841 1.00 97.50 77 VAL A C 1
ATOM 601 O O . VAL A 1 77 ? 3.619 7.115 -11.507 1.00 97.50 77 VAL A O 1
ATOM 604 N N . SER A 1 78 ? 3.904 9.292 -11.031 1.00 97.75 78 SER A N 1
ATOM 605 C CA . SER A 1 78 ? 5.040 9.497 -11.937 1.00 97.75 78 SER A CA 1
ATOM 606 C C . SER A 1 78 ? 6.284 9.855 -11.134 1.00 97.75 78 SER A C 1
ATOM 608 O O . SER A 1 78 ? 6.302 10.885 -10.463 1.00 97.75 78 SER A O 1
ATOM 610 N N . VAL A 1 79 ? 7.324 9.032 -11.238 1.00 96.69 79 VAL A N 1
ATOM 611 C CA . VAL A 1 79 ? 8.647 9.295 -10.656 1.00 96.69 79 VAL A CA 1
ATOM 612 C C . VAL A 1 79 ? 9.521 9.953 -11.725 1.00 96.69 79 VAL A C 1
ATOM 614 O O . VAL A 1 79 ? 9.638 9.416 -12.830 1.00 96.69 79 VAL A O 1
ATOM 617 N N . LYS A 1 80 ? 10.092 11.123 -11.423 1.00 92.88 80 LYS A N 1
ATOM 618 C CA . LYS A 1 80 ? 10.882 11.947 -12.358 1.00 92.88 80 LYS A CA 1
ATOM 619 C C . LYS A 1 80 ? 12.374 11.922 -12.053 1.00 92.88 80 LYS A C 1
ATOM 621 O O . LYS A 1 80 ? 12.746 11.706 -10.886 1.00 92.88 80 LYS A O 1
#

Secondary structure (DSSP, 8-state):
-EEE-EETTEEPPTT-EEEEEEEEGGGTEE-SS----EEEETTEEE-TT----SSEEEEEEEEEEETTEEEEEEEEEEE-

pLDDT: mean 96.44, std 1.89, range [90.5, 98.69]

Radius of gyration: 13.44 Å; chains: 1; bounding box: 32×24×34 Å